Protein AF-C3UVD0-F1 (afdb_monomer_lite)

Foldseek 3Di:
DQDAQQVLLQVLVVVVPDPDDPPADDSCNNVVDPDDQWPDHWDDDPNDTDRADDPRSNTDGNPVVCVVPPDDD

Radius of gyration: 13.14 Å; chains: 1; bounding box: 28×23×39 Å

Structure (mmCIF, N/CA/C/O backbone):
data_AF-C3UVD0-F1
#
_entry.id   AF-C3UVD0-F1
#
loop_
_atom_site.group_PDB
_atom_site.id
_atom_site.type_symbol
_atom_site.label_atom_id
_atom_site.label_alt_id
_atom_site.label_comp_id
_atom_site.label_asym_id
_atom_si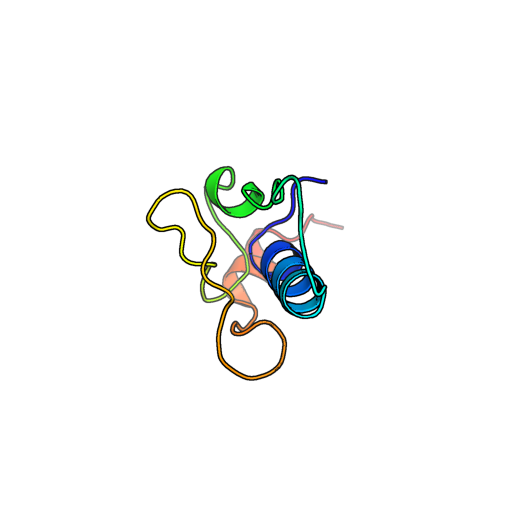te.label_entity_id
_atom_site.label_seq_id
_atom_site.pdbx_PDB_ins_code
_atom_site.Cartn_x
_atom_site.Cartn_y
_atom_site.Cartn_z
_atom_site.occupancy
_atom_site.B_iso_or_equiv
_atom_site.auth_seq_id
_atom_site.auth_comp_id
_atom_site.auth_asym_id
_atom_site.auth_atom_id
_atom_site.pdbx_PDB_model_num
ATOM 1 N N . MET A 1 1 ? 4.133 12.122 2.075 1.00 82.81 1 MET A N 1
ATOM 2 C CA . MET A 1 1 ? 3.245 11.940 3.239 1.00 82.81 1 MET A CA 1
ATOM 3 C C . MET A 1 1 ? 3.500 10.526 3.770 1.00 82.81 1 MET A C 1
ATOM 5 O O . MET A 1 1 ? 4.220 9.796 3.097 1.00 82.81 1 MET A O 1
ATOM 9 N N . ILE A 1 2 ? 3.081 10.195 4.998 1.00 95.12 2 ILE A N 1
ATOM 10 C CA . ILE A 1 2 ? 3.255 8.850 5.587 1.00 95.12 2 ILE A CA 1
ATOM 11 C C . ILE A 1 2 ? 1.859 8.282 5.839 1.00 95.12 2 ILE A C 1
ATOM 13 O O . ILE A 1 2 ? 1.255 8.528 6.881 1.00 95.12 2 ILE A O 1
ATOM 17 N N . GLU A 1 3 ? 1.319 7.611 4.832 1.00 97.56 3 GLU A N 1
ATOM 18 C CA . GLU A 1 3 ? -0.017 7.027 4.844 1.00 97.56 3 GLU A CA 1
ATOM 19 C C . GLU A 1 3 ? -0.031 5.585 5.373 1.00 97.56 3 GLU A C 1
ATOM 21 O O . GLU A 1 3 ? 0.945 4.850 5.243 1.00 97.56 3 GLU A O 1
ATOM 26 N N . GLY A 1 4 ? -1.181 5.153 5.901 1.00 97.00 4 GLY A N 1
ATOM 27 C CA . GLY A 1 4 ? -1.480 3.731 6.114 1.00 97.00 4 GLY A CA 1
ATOM 28 C C . GLY A 1 4 ? -1.811 2.990 4.811 1.00 97.00 4 GLY A C 1
ATOM 29 O O . GLY A 1 4 ? -1.664 3.530 3.707 1.00 97.00 4 GLY A O 1
ATOM 30 N N . ALA A 1 5 ? -2.278 1.749 4.931 1.00 96.88 5 ALA A N 1
ATOM 31 C CA . ALA A 1 5 ? -2.496 0.804 3.836 1.00 96.88 5 ALA A CA 1
ATOM 32 C C . ALA A 1 5 ? -3.452 1.338 2.763 1.00 96.88 5 ALA A C 1
ATOM 34 O O . ALA A 1 5 ? -3.160 1.217 1.575 1.00 96.88 5 ALA A O 1
ATOM 35 N N . ILE A 1 6 ? -4.547 1.999 3.158 1.00 96.25 6 ILE A N 1
ATOM 36 C CA . ILE A 1 6 ? -5.551 2.533 2.219 1.00 96.25 6 ILE A CA 1
ATOM 37 C C . ILE A 1 6 ? -4.948 3.623 1.325 1.00 96.25 6 ILE A C 1
ATOM 39 O O . ILE A 1 6 ? -5.020 3.535 0.100 1.00 96.25 6 ILE A O 1
ATOM 43 N N . GLY A 1 7 ? -4.326 4.646 1.922 1.00 96.88 7 GLY A N 1
ATOM 44 C CA . GLY A 1 7 ? -3.719 5.752 1.169 1.00 96.88 7 GLY A CA 1
ATOM 45 C C . GLY A 1 7 ? -2.520 5.302 0.331 1.00 96.88 7 GLY A C 1
ATOM 46 O O . GLY A 1 7 ? -2.323 5.770 -0.793 1.00 96.88 7 GLY A O 1
ATOM 47 N N . THR A 1 8 ? -1.766 4.334 0.850 1.00 98.00 8 THR A N 1
ATOM 48 C CA . THR A 1 8 ? -0.655 3.702 0.140 1.00 98.00 8 THR A CA 1
ATOM 49 C C . THR A 1 8 ? -1.134 2.912 -1.075 1.00 98.00 8 THR A C 1
ATOM 51 O O . THR A 1 8 ? -0.628 3.135 -2.172 1.00 98.00 8 THR A O 1
ATOM 54 N N . SER A 1 9 ? -2.153 2.063 -0.920 1.00 97.62 9 SER A N 1
ATOM 55 C CA . SER A 1 9 ? -2.756 1.310 -2.026 1.00 97.62 9 SER A CA 1
ATOM 56 C C . SER A 1 9 ? -3.353 2.239 -3.082 1.00 97.62 9 SER A C 1
ATOM 58 O O . SER A 1 9 ? -3.077 2.085 -4.269 1.00 97.62 9 SER A O 1
ATOM 60 N N . ALA A 1 10 ? -4.090 3.274 -2.667 1.00 96.75 10 ALA A N 1
ATOM 61 C CA . ALA A 1 10 ? -4.637 4.266 -3.591 1.00 96.75 10 ALA A CA 1
ATOM 62 C C . ALA A 1 10 ? -3.536 4.951 -4.422 1.00 96.75 10 ALA A C 1
ATOM 64 O O . ALA A 1 10 ? -3.675 5.106 -5.636 1.00 96.75 10 ALA A O 1
ATOM 65 N N . SER A 1 11 ? -2.415 5.309 -3.789 1.00 97.44 11 SER A N 1
ATOM 66 C CA . SER A 1 11 ? -1.252 5.864 -4.490 1.00 97.44 11 SER A CA 1
ATOM 67 C C . SER A 1 11 ? -0.619 4.842 -5.439 1.00 97.44 11 SER A C 1
ATOM 69 O O . SER A 1 11 ? -0.307 5.189 -6.577 1.00 97.44 11 SER A O 1
ATOM 71 N N . ALA A 1 12 ? -0.484 3.582 -5.012 1.00 97.25 12 ALA A N 1
ATOM 72 C CA . ALA A 1 12 ? 0.056 2.497 -5.829 1.00 97.25 12 ALA A CA 1
ATOM 73 C C . ALA A 1 12 ? -0.781 2.251 -7.096 1.00 97.25 12 ALA A C 1
ATOM 75 O O . ALA A 1 12 ? -0.209 2.123 -8.175 1.00 97.25 12 ALA A O 1
ATOM 76 N N . GLN A 1 13 ? -2.116 2.276 -7.003 1.00 97.31 13 GLN A N 1
ATOM 77 C CA . GLN A 1 13 ? -3.010 2.148 -8.164 1.00 97.31 13 GLN A CA 1
ATOM 78 C C . GLN A 1 13 ? -2.790 3.271 -9.188 1.00 97.31 13 GLN A C 1
ATOM 80 O O . GLN A 1 13 ? -2.681 3.021 -10.388 1.00 97.31 13 GLN A O 1
ATOM 85 N N . VAL A 1 14 ? -2.667 4.522 -8.728 1.00 96.69 14 VAL A N 1
ATOM 86 C CA . VAL A 1 14 ? -2.368 5.656 -9.620 1.00 96.69 14 VAL A CA 1
ATOM 87 C C . VAL A 1 14 ? -0.985 5.490 -10.250 1.00 96.69 14 VAL A C 1
ATOM 89 O O . VAL A 1 14 ? -0.828 5.668 -11.457 1.00 96.69 14 VAL A O 1
ATOM 92 N N . PHE A 1 15 ? 0.015 5.109 -9.459 1.00 97.31 15 PHE A N 1
ATOM 93 C CA . PHE A 1 15 ? 1.392 4.904 -9.906 1.00 97.31 15 PHE A CA 1
ATOM 94 C C . PHE A 1 15 ? 1.532 3.765 -10.921 1.00 97.31 15 PHE A C 1
ATOM 96 O O . PHE A 1 15 ? 2.284 3.917 -11.880 1.00 97.31 15 PHE A O 1
ATOM 103 N N . ALA A 1 16 ? 0.749 2.693 -10.786 1.00 96.31 16 ALA A N 1
ATOM 104 C CA . ALA A 1 16 ? 0.692 1.588 -11.742 1.00 96.31 16 ALA A CA 1
ATOM 105 C C . ALA A 1 16 ? 0.186 2.013 -13.134 1.00 96.31 16 ALA A C 1
ATOM 107 O O . ALA A 1 16 ? 0.500 1.371 -14.133 1.00 96.31 16 ALA A O 1
ATOM 108 N N . SER A 1 17 ? -0.569 3.115 -13.222 1.00 96.56 17 SER A N 1
ATOM 109 C CA . SER A 1 17 ? -1.030 3.679 -14.500 1.00 96.56 17 SER A CA 1
ATOM 110 C C . SER A 1 17 ? -0.005 4.599 -15.181 1.00 96.56 17 SER A C 1
ATOM 112 O O . SER A 1 17 ? -0.180 4.983 -16.340 1.00 96.56 17 SER A O 1
ATOM 114 N N . VAL A 1 18 ? 1.076 4.966 -14.486 1.00 97.38 18 VAL A N 1
ATOM 115 C CA . VAL A 1 18 ? 2.134 5.817 -15.034 1.00 97.38 18 VAL A CA 1
ATOM 116 C C . VAL A 1 18 ? 3.088 4.956 -15.857 1.00 97.38 18 VAL A C 1
ATOM 118 O O . VAL A 1 18 ? 3.665 4.001 -15.353 1.00 97.38 18 VAL A O 1
ATOM 121 N N . ALA A 1 19 ? 3.321 5.335 -17.117 1.00 97.56 19 ALA A N 1
ATOM 122 C CA . ALA A 1 19 ? 4.132 4.544 -18.049 1.00 97.56 19 ALA A CA 1
ATOM 123 C C . ALA A 1 19 ? 5.552 4.219 -17.545 1.00 97.56 19 ALA A C 1
ATOM 125 O O . ALA A 1 19 ? 6.135 3.214 -17.946 1.00 97.56 19 ALA A O 1
ATOM 126 N N . ARG A 1 20 ? 6.138 5.088 -16.708 1.00 97.31 20 ARG A N 1
ATOM 127 C CA . ARG A 1 20 ? 7.454 4.865 -16.102 1.00 97.31 20 ARG A CA 1
ATOM 128 C C . ARG A 1 20 ? 7.661 5.711 -14.846 1.00 97.31 20 ARG A C 1
ATOM 130 O O . ARG A 1 20 ? 7.595 6.936 -14.911 1.00 97.31 20 ARG A O 1
ATOM 137 N N . LEU A 1 21 ? 8.059 5.068 -13.749 1.00 97.00 21 LEU A N 1
ATOM 138 C CA . LEU A 1 21 ? 8.563 5.719 -12.534 1.00 97.00 21 LEU A CA 1
ATOM 139 C C . LEU A 1 21 ? 10.088 5.617 -12.491 1.00 97.00 21 LEU A C 1
ATOM 141 O O . LEU A 1 21 ? 10.646 4.667 -11.953 1.00 97.00 21 LEU A O 1
ATOM 145 N N . ALA A 1 22 ? 10.783 6.593 -13.080 1.00 97.69 22 ALA A N 1
ATOM 146 C CA . ALA A 1 22 ? 12.245 6.549 -13.228 1.00 97.69 22 ALA A CA 1
ATOM 147 C C . ALA A 1 22 ? 13.022 6.476 -11.896 1.00 97.69 22 ALA A C 1
ATOM 149 O O . ALA A 1 22 ? 14.186 6.087 -11.903 1.00 97.69 22 ALA A O 1
ATOM 150 N N . TRP A 1 23 ? 12.381 6.839 -10.783 1.00 97.31 23 TRP A N 1
ATOM 151 C CA . TRP A 1 23 ? 12.987 6.933 -9.453 1.00 97.31 23 TRP A CA 1
ATOM 152 C C . TRP A 1 23 ? 12.217 6.140 -8.385 1.00 97.31 23 TRP A C 1
ATOM 154 O O . TRP A 1 23 ? 12.406 6.377 -7.196 1.00 97.31 23 TRP A O 1
ATOM 164 N N . GLY A 1 24 ? 11.330 5.227 -8.797 1.00 96.38 24 GLY A N 1
ATOM 165 C CA . GLY A 1 24 ? 10.489 4.457 -7.878 1.00 96.38 24 GLY A CA 1
ATOM 166 C C . GLY A 1 24 ? 9.495 5.321 -7.092 1.00 96.38 24 GLY A C 1
ATOM 167 O O . GLY A 1 24 ? 9.032 6.359 -7.572 1.00 96.38 24 GLY A O 1
ATOM 168 N N . CYS A 1 25 ? 9.147 4.874 -5.883 1.00 97.06 25 CYS A N 1
ATOM 169 C CA . CYS A 1 25 ? 8.260 5.584 -4.964 1.00 97.06 25 CYS A CA 1
ATOM 170 C C . CYS A 1 25 ? 8.695 5.385 -3.501 1.00 97.06 25 CYS A C 1
ATOM 172 O O . CYS A 1 25 ? 9.548 4.555 -3.203 1.00 97.06 25 CYS A O 1
ATOM 174 N N . GLN A 1 26 ? 8.101 6.154 -2.585 1.00 97.62 26 GLN A N 1
ATOM 175 C CA . GLN A 1 26 ? 8.367 6.082 -1.139 1.00 97.62 26 GLN A CA 1
ATOM 176 C C . GLN A 1 26 ? 7.149 5.573 -0.353 1.00 97.62 26 GLN A C 1
ATOM 178 O O . GLN A 1 26 ? 6.835 6.054 0.733 1.00 97.62 26 GLN A O 1
ATOM 183 N N . LEU A 1 27 ? 6.419 4.627 -0.940 1.00 97.81 27 LEU A N 1
ATOM 184 C CA . LEU A 1 27 ? 5.189 4.068 -0.388 1.00 97.81 27 LEU A CA 1
ATOM 185 C C . LEU A 1 27 ? 5.482 2.993 0.668 1.00 97.81 27 LEU A C 1
ATOM 187 O O . LEU A 1 27 ? 5.120 1.845 0.478 1.00 97.81 27 LEU A O 1
ATOM 191 N N . PHE A 1 28 ? 6.158 3.356 1.761 1.00 97.44 28 PHE A N 1
ATOM 192 C CA . PHE A 1 28 ? 6.513 2.438 2.860 1.00 97.44 28 PHE A CA 1
ATOM 193 C C . PHE A 1 28 ? 5.743 2.710 4.162 1.00 97.44 28 PHE A C 1
ATOM 195 O O . PHE A 1 28 ? 5.978 2.052 5.174 1.00 97.44 28 PHE A O 1
ATOM 202 N N . GLY A 1 29 ? 4.834 3.692 4.166 1.00 97.94 29 GLY A N 1
ATOM 203 C CA . GLY A 1 29 ? 4.110 4.133 5.363 1.00 97.94 29 GLY A CA 1
ATOM 204 C C . GLY A 1 29 ? 3.457 3.008 6.189 1.00 97.94 29 GLY A C 1
ATOM 205 O O . GLY A 1 29 ? 3.652 3.003 7.405 1.00 97.94 29 GLY A O 1
ATOM 206 N N . PRO A 1 30 ? 2.807 1.996 5.579 1.00 97.19 30 PRO A N 1
ATOM 207 C CA . PRO A 1 30 ? 2.227 0.866 6.304 1.00 97.19 30 PRO A CA 1
ATOM 208 C C . PRO A 1 30 ? 3.238 0.061 7.130 1.00 97.19 30 PRO A C 1
ATOM 210 O O . PRO A 1 30 ? 2.869 -0.486 8.160 1.00 97.19 30 PRO A O 1
ATOM 213 N N . GLN A 1 31 ? 4.515 0.006 6.729 1.00 96.81 31 GLN A N 1
ATOM 214 C CA . GLN A 1 31 ? 5.555 -0.706 7.489 1.00 96.81 31 GLN A CA 1
ATOM 215 C C . GLN A 1 31 ? 5.977 0.036 8.766 1.00 96.81 31 GLN A C 1
ATOM 217 O O . GLN A 1 31 ? 6.616 -0.553 9.635 1.00 96.81 31 GLN A O 1
ATOM 222 N N . LEU A 1 32 ? 5.648 1.327 8.883 1.00 97.50 32 LEU A N 1
ATOM 223 C CA . LEU A 1 32 ? 5.946 2.128 10.071 1.00 97.50 32 LEU A CA 1
ATOM 224 C C . LEU A 1 32 ? 4.841 2.071 11.130 1.00 97.50 32 LEU A C 1
ATOM 226 O O . LEU A 1 32 ? 5.088 2.429 12.282 1.00 97.50 32 LEU A O 1
ATOM 230 N N . LEU A 1 33 ? 3.627 1.670 10.751 1.00 96.06 33 LEU A N 1
ATOM 231 C CA . LEU A 1 33 ? 2.489 1.612 11.659 1.00 96.06 33 LEU A CA 1
ATOM 232 C C . LEU A 1 33 ? 2.458 0.259 12.373 1.00 96.06 33 LEU A C 1
ATOM 234 O O . LEU A 1 33 ? 2.561 -0.792 11.748 1.00 96.06 33 LEU A O 1
ATOM 238 N N . THR A 1 34 ? 2.288 0.276 13.696 1.00 95.81 34 THR A N 1
ATOM 239 C CA . THR A 1 34 ? 2.129 -0.959 14.484 1.00 95.81 34 THR A CA 1
ATOM 240 C C . THR A 1 34 ? 0.745 -1.583 14.325 1.00 95.81 34 THR A C 1
ATOM 242 O O . THR A 1 34 ? 0.572 -2.757 14.637 1.00 95.81 34 THR A O 1
ATOM 245 N N . ASP A 1 35 ? -0.237 -0.793 13.890 1.00 95.94 35 ASP A N 1
ATOM 246 C CA . ASP A 1 35 ? -1.587 -1.237 13.561 1.00 95.94 35 ASP A CA 1
ATOM 247 C C . ASP A 1 35 ? -2.185 -0.338 12.467 1.00 95.94 35 ASP A C 1
ATOM 249 O O . ASP A 1 35 ? -1.795 0.823 12.326 1.00 95.94 35 ASP A O 1
ATOM 253 N N . ASP A 1 36 ? -3.135 -0.873 11.704 1.00 96.75 36 ASP A N 1
ATOM 254 C CA . ASP A 1 36 ? -3.805 -0.191 10.594 1.00 96.75 36 ASP A CA 1
ATOM 255 C C . ASP A 1 36 ? -5.308 -0.500 10.607 1.00 96.75 36 ASP A C 1
ATOM 257 O O . ASP A 1 36 ? -5.723 -1.591 11.000 1.00 96.75 36 ASP A O 1
ATOM 261 N N . ILE A 1 37 ? -6.120 0.462 10.164 1.00 97.50 37 ILE A N 1
ATOM 262 C CA . ILE A 1 37 ? -7.582 0.351 10.088 1.00 97.50 37 ILE A CA 1
ATOM 263 C C . ILE A 1 37 ? -8.060 -0.426 8.856 1.00 97.50 37 ILE A C 1
ATOM 265 O O . ILE A 1 37 ? -9.257 -0.643 8.718 1.00 97.50 37 ILE A O 1
ATOM 269 N N . ALA A 1 38 ? -7.178 -0.805 7.934 1.00 96.88 38 ALA A N 1
ATOM 270 C CA . ALA A 1 38 ? -7.533 -1.679 6.821 1.00 96.88 38 ALA A CA 1
ATOM 271 C C . ALA A 1 38 ? -7.621 -3.155 7.257 1.00 96.88 38 ALA A C 1
ATOM 273 O O . ALA A 1 38 ? -6.882 -3.604 8.135 1.00 96.88 38 ALA A O 1
ATOM 274 N N . THR A 1 39 ? -8.485 -3.938 6.602 1.00 96.25 39 THR A N 1
ATOM 275 C CA . THR A 1 39 ? -8.591 -5.397 6.817 1.00 96.25 39 THR A CA 1
ATOM 276 C C . THR A 1 39 ? -7.379 -6.177 6.297 1.00 96.25 39 THR A C 1
ATOM 278 O O . THR A 1 39 ? -7.190 -7.340 6.649 1.00 96.25 39 THR A O 1
ATOM 281 N N . GLY A 1 40 ? -6.541 -5.535 5.482 1.00 92.88 40 GLY A N 1
ATOM 282 C CA . GLY A 1 40 ? -5.283 -6.060 4.965 1.00 92.88 40 GLY A CA 1
ATOM 283 C C . GLY A 1 40 ? -4.265 -4.943 4.743 1.00 92.88 40 GLY A C 1
ATOM 284 O O . GLY A 1 40 ? -4.528 -3.776 5.022 1.00 92.88 40 GLY A O 1
ATOM 285 N N . SER A 1 41 ? -3.087 -5.301 4.242 1.00 94.75 41 SER A N 1
ATOM 286 C CA . SER A 1 41 ? -2.037 -4.343 3.896 1.00 94.75 41 SER A CA 1
ATOM 287 C C . SER A 1 41 ? -1.388 -4.727 2.572 1.00 94.75 41 SER A C 1
ATOM 289 O O . SER A 1 41 ? -1.505 -5.865 2.115 1.00 94.75 41 SER A O 1
ATOM 291 N N . VAL A 1 42 ? -0.712 -3.764 1.952 1.00 96.06 42 VAL A N 1
ATOM 292 C CA . VAL A 1 42 ? 0.066 -3.987 0.730 1.00 96.06 42 VAL A CA 1
ATOM 293 C C . VAL A 1 42 ? 1.217 -4.960 1.002 1.00 96.06 42 VAL A C 1
ATOM 295 O O . VAL A 1 42 ? 1.811 -4.950 2.084 1.00 96.06 42 VAL A O 1
ATOM 298 N N . VAL A 1 43 ? 1.531 -5.803 0.020 1.00 97.38 43 VAL A N 1
ATOM 299 C CA . VAL A 1 43 ? 2.644 -6.755 0.111 1.00 97.38 43 VAL A CA 1
ATOM 300 C C . VAL A 1 43 ? 3.926 -6.070 -0.347 1.00 97.38 43 VAL A C 1
ATOM 302 O O . VAL A 1 43 ? 3.935 -5.374 -1.362 1.00 97.38 43 VAL A O 1
ATOM 305 N N . TYR A 1 44 ? 5.001 -6.282 0.410 1.00 98.06 44 TYR A 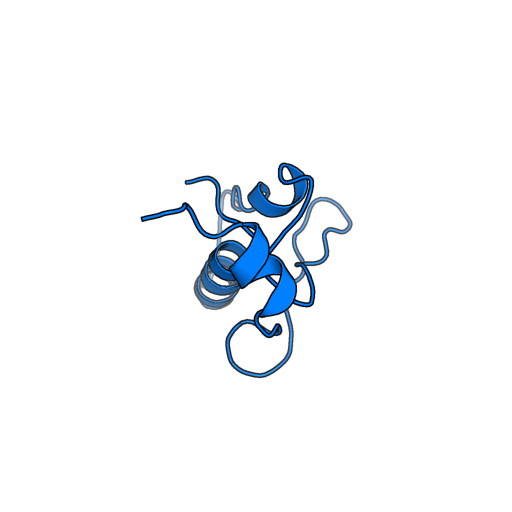N 1
ATOM 306 C CA . TYR A 1 44 ? 6.351 -5.866 0.041 1.00 98.06 44 TYR A CA 1
ATOM 307 C C . TYR A 1 44 ? 7.207 -7.108 -0.181 1.00 98.06 44 TYR A C 1
ATOM 309 O O . TYR A 1 44 ? 7.332 -7.933 0.726 1.00 98.06 44 TYR A O 1
ATOM 317 N N . GLU A 1 45 ? 7.815 -7.216 -1.355 1.00 97.81 45 GLU A N 1
ATOM 318 C CA . GLU A 1 45 ? 8.713 -8.309 -1.729 1.00 97.81 45 GLU A CA 1
ATOM 319 C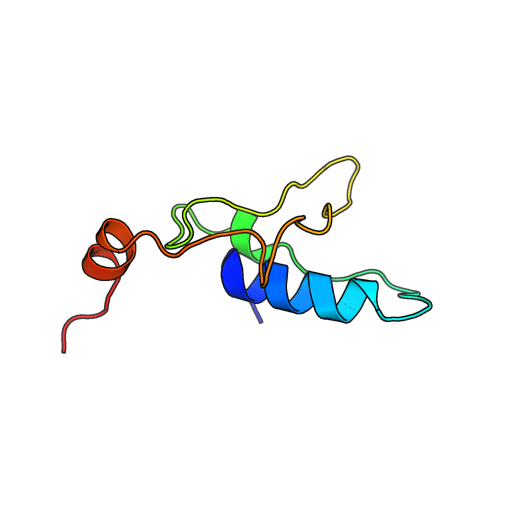 C . GLU A 1 45 ? 9.812 -7.776 -2.647 1.00 97.81 45 GLU A C 1
ATOM 321 O O . GLU A 1 45 ? 9.589 -6.827 -3.390 1.00 97.81 45 GLU A O 1
ATOM 326 N N . ASP A 1 46 ? 11.021 -8.329 -2.544 1.00 97.62 46 ASP A N 1
ATOM 327 C CA . ASP A 1 46 ? 12.144 -8.017 -3.441 1.00 97.62 46 ASP A CA 1
ATOM 328 C C . ASP A 1 46 ? 12.406 -6.515 -3.682 1.00 97.62 46 ASP A C 1
ATOM 330 O O . ASP A 1 46 ? 12.732 -6.085 -4.784 1.00 97.62 46 ASP A O 1
ATOM 334 N N . PHE A 1 47 ? 12.332 -5.715 -2.609 1.00 97.31 47 PHE A N 1
ATOM 335 C CA . PHE A 1 47 ? 12.506 -4.250 -2.615 1.00 97.31 47 PHE A CA 1
ATOM 336 C C . PHE A 1 47 ? 11.411 -3.462 -3.352 1.00 97.31 47 PHE A C 1
ATOM 338 O O . PHE A 1 47 ? 11.562 -2.259 -3.576 1.00 97.31 47 PHE A O 1
ATOM 345 N N . GLU A 1 48 ? 10.292 -4.105 -3.667 1.00 97.81 48 GLU A N 1
ATOM 346 C CA . GLU A 1 48 ? 9.148 -3.516 -4.349 1.00 97.81 48 GLU A CA 1
ATOM 347 C C . GLU A 1 48 ? 7.869 -3.627 -3.507 1.00 97.81 48 GLU A C 1
ATOM 349 O O . GLU A 1 48 ? 7.786 -4.363 -2.520 1.00 97.81 48 GLU A O 1
ATOM 354 N N . LEU A 1 49 ? 6.865 -2.841 -3.896 1.00 97.75 49 LEU A N 1
ATOM 355 C CA . LEU A 1 49 ? 5.492 -2.967 -3.421 1.00 97.75 49 LEU A CA 1
ATOM 356 C C . LEU A 1 49 ? 4.684 -3.651 -4.521 1.00 97.75 49 LEU A C 1
ATOM 358 O O . LEU A 1 49 ? 4.654 -3.169 -5.655 1.00 97.75 49 LEU A O 1
ATOM 362 N N . VAL A 1 50 ? 3.983 -4.726 -4.171 1.00 97.75 50 VAL A N 1
ATOM 363 C CA . VAL A 1 50 ? 3.061 -5.410 -5.080 1.00 97.75 50 VAL A CA 1
ATOM 364 C C . VAL A 1 50 ? 1.747 -4.643 -5.106 1.00 97.75 50 VAL A C 1
ATOM 366 O O . VAL A 1 50 ? 1.114 -4.434 -4.066 1.00 97.75 50 VAL A O 1
ATOM 369 N N . VAL A 1 51 ? 1.341 -4.191 -6.295 1.00 96.81 51 VAL A N 1
ATOM 370 C CA . VAL A 1 51 ? 0.090 -3.441 -6.472 1.00 96.81 51 VAL A CA 1
ATOM 371 C C . VAL A 1 51 ? -1.084 -4.336 -6.058 1.00 96.81 51 VAL A C 1
ATOM 373 O O . VAL A 1 51 ? -1.222 -5.424 -6.616 1.00 96.81 51 VAL A O 1
ATOM 376 N N . PRO A 1 52 ? -1.934 -3.910 -5.104 1.00 95.75 52 PRO A N 1
ATOM 377 C CA . PRO A 1 52 ? -3.049 -4.735 -4.652 1.00 95.75 52 PRO A CA 1
ATOM 378 C C . PRO A 1 52 ? -4.030 -5.065 -5.775 1.00 95.75 52 PRO A C 1
ATOM 380 O O . PRO A 1 52 ? -4.368 -4.214 -6.599 1.00 95.75 52 PRO A O 1
ATOM 383 N N . GLU A 1 53 ? -4.522 -6.298 -5.778 1.00 94.00 53 GLU A N 1
ATOM 384 C CA . GLU A 1 53 ? -5.575 -6.742 -6.687 1.00 94.00 53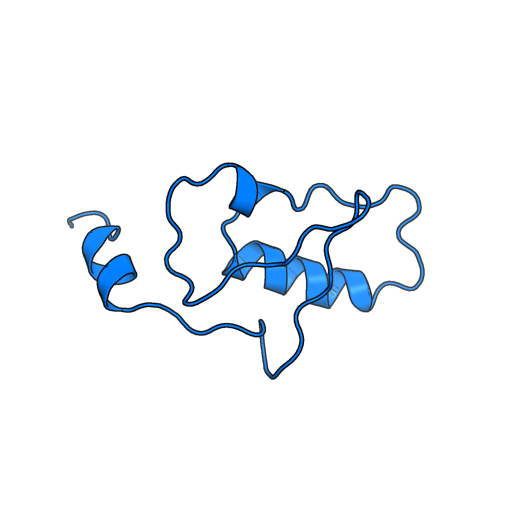 GLU A CA 1
ATOM 385 C C . GLU A 1 53 ? -6.973 -6.529 -6.079 1.00 94.00 53 GLU A C 1
ATOM 387 O O . GLU A 1 53 ? -7.130 -6.285 -4.882 1.00 94.00 53 GLU A O 1
ATOM 392 N N . GLY A 1 54 ? -8.011 -6.651 -6.911 1.00 92.62 54 GLY A N 1
ATOM 393 C CA . GLY A 1 54 ? -9.408 -6.483 -6.506 1.00 92.62 54 GLY A CA 1
ATOM 394 C C . GLY A 1 54 ? -9.969 -5.078 -6.768 1.00 92.62 54 GLY A C 1
ATOM 395 O O . GLY A 1 54 ? -9.278 -4.199 -7.284 1.00 92.62 54 GLY A O 1
ATOM 396 N N . PRO A 1 55 ? -11.265 -4.859 -6.489 1.00 93.88 55 PRO A N 1
ATOM 397 C CA . PRO A 1 55 ? -11.913 -3.578 -6.741 1.00 93.88 55 PRO A CA 1
ATOM 398 C C . PRO A 1 55 ? -11.421 -2.483 -5.782 1.00 93.88 55 PRO A C 1
ATOM 400 O O . PRO A 1 55 ? -11.153 -2.724 -4.605 1.00 93.88 55 PRO A O 1
ATOM 403 N N . GLY A 1 56 ? -11.362 -1.245 -6.277 1.00 91.69 56 GLY A N 1
ATOM 404 C CA . GLY A 1 56 ? -10.971 -0.087 -5.471 1.00 9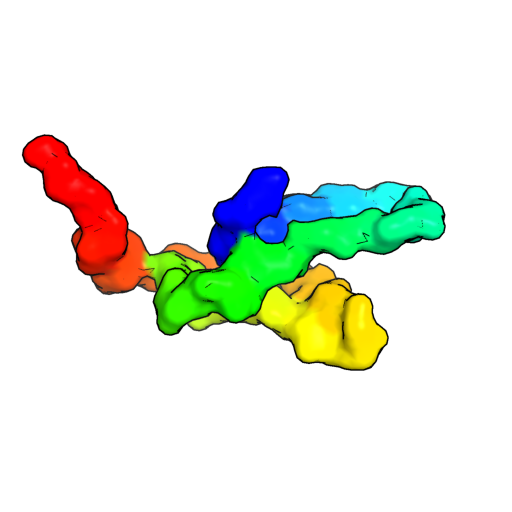1.69 56 GLY A CA 1
ATOM 405 C C . GLY A 1 56 ? -9.506 -0.152 -5.037 1.00 91.69 56 GLY A C 1
ATOM 406 O O . GLY A 1 56 ? -8.611 -0.138 -5.875 1.00 91.69 56 GLY A O 1
ATOM 407 N N . PHE A 1 57 ? -9.271 -0.178 -3.725 1.00 89.81 57 PHE A N 1
ATOM 408 C CA . PHE A 1 57 ? -7.937 -0.237 -3.113 1.00 89.81 57 PHE A CA 1
ATOM 409 C C . PHE A 1 57 ? -7.547 -1.652 -2.641 1.00 89.81 57 PHE A C 1
ATOM 411 O O . PHE A 1 57 ? -6.512 -1.801 -1.994 1.00 89.81 57 PHE A O 1
ATOM 418 N N . GLY A 1 58 ? -8.342 -2.681 -2.962 1.00 94.31 58 GLY A N 1
ATOM 419 C CA . GLY A 1 58 ? -8.037 -4.092 -2.674 1.00 94.31 58 GLY A CA 1
ATOM 420 C C . GLY A 1 58 ? -8.262 -4.536 -1.222 1.00 94.31 58 GLY A C 1
ATOM 421 O O . GLY A 1 58 ? -8.030 -5.696 -0.895 1.00 94.31 58 GLY A O 1
ATOM 422 N N . PHE A 1 59 ? -8.739 -3.637 -0.356 1.00 93.75 59 PHE A N 1
ATOM 423 C CA . PHE A 1 59 ? -9.003 -3.895 1.062 1.00 93.75 59 PHE A CA 1
ATOM 424 C C . PHE A 1 59 ? -10.304 -3.221 1.497 1.00 93.75 59 PHE A C 1
ATOM 426 O O . PHE A 1 59 ? -10.748 -2.264 0.864 1.00 93.75 59 PHE A O 1
ATOM 433 N N . ASP A 1 60 ? -10.854 -3.667 2.622 1.00 95.00 60 ASP A N 1
ATOM 434 C CA . ASP A 1 60 ? -11.966 -3.013 3.313 1.00 95.00 60 ASP A CA 1
ATOM 435 C C . ASP A 1 60 ? -11.462 -2.288 4.571 1.00 95.00 60 ASP A C 1
ATOM 437 O O . ASP A 1 60 ? -10.304 -2.429 4.975 1.00 95.00 60 ASP A O 1
ATOM 441 N N . ILE A 1 61 ? -12.335 -1.504 5.206 1.00 96.31 61 ILE A N 1
ATOM 442 C CA . ILE A 1 61 ? -12.061 -0.887 6.509 1.00 96.31 61 ILE A CA 1
ATOM 443 C C . ILE A 1 61 ? -12.489 -1.852 7.620 1.00 96.31 61 ILE A C 1
ATOM 445 O O . ILE A 1 61 ? -13.621 -2.331 7.642 1.00 96.31 61 ILE A O 1
ATOM 449 N N . ASP A 1 62 ? -11.595 -2.102 8.573 1.00 97.56 62 ASP A N 1
ATOM 450 C 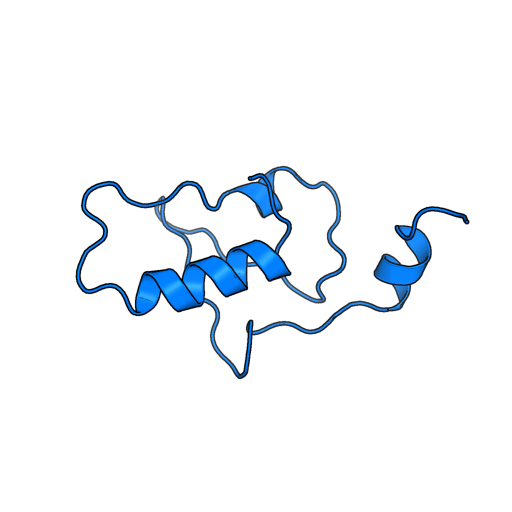CA . ASP A 1 62 ? -11.917 -2.738 9.845 1.00 97.56 62 ASP A CA 1
ATOM 451 C C . ASP A 1 62 ? -12.602 -1.709 10.758 1.00 97.56 62 ASP A C 1
ATOM 453 O O . ASP A 1 62 ? -11.963 -0.852 11.375 1.00 97.56 62 ASP A O 1
ATOM 457 N N . GLU A 1 63 ? -13.930 -1.789 10.835 1.00 97.88 63 GLU A N 1
ATOM 458 C CA . GLU A 1 63 ? -14.761 -0.879 11.635 1.00 97.88 63 GLU A CA 1
ATOM 459 C C . GLU A 1 63 ? -14.433 -0.925 13.137 1.00 97.88 63 GLU A C 1
ATOM 461 O O . GLU A 1 63 ? -14.572 0.079 13.840 1.00 97.88 63 GLU A O 1
ATOM 466 N N . GLY A 1 64 ? -13.962 -2.069 13.645 1.00 98.12 64 GLY A N 1
ATOM 467 C CA . GLY A 1 64 ? -13.558 -2.214 15.042 1.00 98.12 64 GLY A CA 1
ATOM 468 C C . GLY A 1 64 ? -12.292 -1.417 15.339 1.00 98.12 64 GLY A C 1
ATOM 469 O O . GLY A 1 64 ? -12.251 -0.637 16.296 1.00 98.12 64 GLY A O 1
ATOM 470 N N . LYS A 1 65 ? -11.277 -1.553 14.480 1.00 97.62 65 LYS A N 1
ATOM 471 C CA . LYS A 1 65 ? -10.038 -0.772 14.583 1.00 97.62 65 LYS A CA 1
ATOM 472 C C . LYS A 1 65 ? -10.259 0.702 14.294 1.00 97.62 65 LYS A C 1
ATOM 474 O O . LYS A 1 65 ? -9.700 1.545 14.992 1.00 97.62 65 LYS A O 1
ATOM 479 N N . LEU A 1 66 ? -11.106 1.035 13.319 1.00 97.69 66 LEU A N 1
ATOM 480 C CA . LEU A 1 66 ? -11.483 2.419 13.058 1.00 97.69 66 LEU A CA 1
ATOM 481 C C . LEU A 1 66 ? -12.102 3.047 14.308 1.00 97.69 66 LEU A C 1
ATOM 483 O O . LEU A 1 66 ? -11.676 4.127 14.711 1.00 97.69 66 LEU A O 1
ATOM 487 N N . ALA A 1 67 ? -13.064 2.375 14.946 1.00 97.38 67 ALA A N 1
ATOM 488 C CA . ALA A 1 67 ? -13.678 2.859 16.179 1.00 97.38 67 ALA A CA 1
ATOM 489 C C . ALA A 1 67 ? -12.657 3.018 17.318 1.00 97.38 67 ALA A C 1
ATOM 491 O O . ALA A 1 67 ? -12.721 4.006 18.048 1.00 97.38 67 ALA A O 1
ATOM 492 N N . HIS A 1 68 ? -11.703 2.090 17.445 1.00 96.75 68 HIS A N 1
ATOM 493 C CA . HIS A 1 68 ? -10.640 2.143 18.453 1.00 96.75 68 HIS A CA 1
ATOM 494 C C . HIS A 1 68 ? -9.660 3.308 18.236 1.00 96.75 68 HIS A C 1
ATOM 496 O O . HIS A 1 68 ? -9.329 4.025 19.179 1.00 96.75 68 HIS A O 1
ATOM 502 N N . CYS A 1 69 ? -9.211 3.513 16.996 1.00 96.19 69 CYS A N 1
ATOM 503 C CA . CYS A 1 69 ? -8.204 4.513 16.634 1.00 96.19 69 CYS A CA 1
ATOM 504 C C . CYS A 1 69 ? -8.791 5.913 16.401 1.00 96.19 69 CYS A C 1
ATOM 506 O O . CYS A 1 69 ? -8.046 6.890 16.277 1.00 96.19 69 CYS A O 1
ATOM 508 N N . ARG A 1 70 ? -10.121 6.041 16.310 1.00 97.00 70 ARG A N 1
ATOM 509 C CA . ARG A 1 70 ? -10.786 7.328 16.103 1.00 97.00 70 ARG A CA 1
ATOM 510 C C . ARG A 1 70 ? -10.494 8.251 17.278 1.00 97.00 70 ARG A C 1
ATOM 512 O O . ARG A 1 70 ? -10.781 7.930 18.428 1.00 97.00 70 ARG A O 1
ATOM 519 N N . ARG A 1 71 ? -9.973 9.444 16.981 1.00 96.62 71 ARG A N 1
ATOM 520 C CA . ARG A 1 71 ? -9.757 10.462 18.011 1.00 96.62 71 ARG A CA 1
ATOM 521 C C . ARG A 1 71 ? -11.093 10.774 18.704 1.00 96.62 71 ARG A C 1
ATOM 523 O O . ARG A 1 71 ? -12.070 11.027 17.993 1.00 96.62 71 ARG A O 1
ATOM 530 N N . PRO A 1 72 ? -11.145 10.802 20.046 1.00 86.12 72 PRO A N 1
ATOM 531 C CA . PRO A 1 72 ? -12.320 11.293 20.748 1.00 86.12 72 PRO A CA 1
ATOM 532 C C . PRO A 1 72 ? -12.605 12.745 20.337 1.00 86.12 72 PRO A C 1
ATOM 534 O O . PRO A 1 72 ? -11.681 13.519 20.053 1.00 86.12 72 PRO A O 1
ATOM 537 N N . SER A 1 73 ? -13.894 13.067 20.230 1.00 77.44 73 SER A N 1
ATOM 538 C CA . SER A 1 73 ? -14.397 14.409 19.918 1.00 77.44 73 SER A CA 1
ATOM 539 C C . SER A 1 73 ? -14.143 15.385 21.053 1.00 77.44 73 SER A C 1
ATOM 541 O O . SER A 1 73 ? -14.438 14.985 22.202 1.00 77.44 73 SER A O 1
#

pLDDT: mean 95.95, std 3.33, range [77.44, 98.12]

Sequence (73 aa):
MIEGAIGTSASAQVFASVARLAWGCQLFGPQLLTDDIATGSVVYEDFELVVPEGPGFGFDIDEGKLAHCRRPS

Organism: NCBI:txid622617

Secondary structure (DSSP, 8-state):
----HHHHHHHHHHHHTSS--TT-----HHHH-S--SBSS--EEETTEEEPPPSSTTS--B-HHHHHHHSPP-

InterPro domains:
  IPR013342 Mandelate racemase, C-terminal domain [PF13378] (4-63)
  IPR029017 Enolase-like, N-terminal [G3DSA:3.30.390.10] (57-67)
  IPR036849 Enolase-like, C-terminal domain superfamily [G3DSA:3.20.20.120] (1-56)
  IPR036849 Enolase-like, C-terminal domain superfamily [SSF51604] (1-71)